Protein AF-A0A2V7YJU6-F1 (afdb_monomer)

Foldseek 3Di:
DDDDDDDDDDDDDDDDDDDPDPDPPPPCPPDVVVVVVVLVVVLVVVLVVLLVVLLCCLQPDPVQDLVNNLLSLLVSLVVNCVSPVVCVVVCVVPVVVVSVVSSCVVDPPDDRDDSVVNVPPD

Sequence (122 aa):
MVIGNTLDGMRPPAPAFPRVIDMPKSVTQANPEVRSGFFERRRLRRIRMIVELTHKLISSDMTVSHREAQCLVQCARKAILDLHPEFAERYERVIRPHFERVLAQRWPGAEPLDPGDCELIN

Structure (mmCIF, N/CA/C/O backbone):
data_AF-A0A2V7YJU6-F1
#
_entry.id   AF-A0A2V7YJU6-F1
#
loop_
_atom_site.group_PDB
_atom_site.id
_atom_site.type_symbol
_atom_site.label_atom_id
_atom_site.label_alt_id
_atom_site.label_comp_id
_atom_site.label_asym_id
_atom_site.label_entity_id
_atom_site.label_seq_id
_atom_site.pdbx_PDB_ins_code
_atom_site.Cartn_x
_atom_site.Cartn_y
_atom_site.Cartn_z
_atom_site.occupancy
_atom_site.B_iso_or_equiv
_atom_site.auth_seq_id
_atom_site.auth_comp_id
_atom_site.auth_asym_id
_atom_site.auth_atom_id
_atom_site.pdbx_PDB_model_num
ATOM 1 N N . MET A 1 1 ? 13.005 -37.929 101.900 1.00 37.34 1 MET A N 1
ATOM 2 C CA . MET A 1 1 ? 14.273 -37.800 101.144 1.00 37.34 1 MET A CA 1
ATOM 3 C C . MET A 1 1 ? 14.158 -38.722 99.940 1.00 37.34 1 MET A C 1
ATOM 5 O O . MET A 1 1 ? 13.862 -39.875 100.181 1.00 37.34 1 MET A O 1
ATOM 9 N N . VAL A 1 2 ? 14.283 -38.372 98.662 1.00 42.81 2 VAL A N 1
ATOM 10 C CA . VAL A 1 2 ? 14.703 -37.196 97.882 1.00 42.81 2 VAL A CA 1
ATOM 11 C C . VAL A 1 2 ? 14.253 -37.531 96.433 1.00 42.81 2 VAL A C 1
ATOM 13 O O . VAL A 1 2 ? 14.449 -38.670 96.033 1.00 42.81 2 VAL A O 1
ATOM 16 N N . ILE A 1 3 ? 13.596 -36.586 95.734 1.00 43.56 3 ILE A N 1
ATOM 17 C CA . ILE A 1 3 ? 13.816 -36.118 94.331 1.00 43.56 3 ILE A CA 1
ATOM 18 C C . ILE A 1 3 ? 14.117 -37.197 93.252 1.00 43.56 3 ILE A C 1
ATOM 20 O O . ILE A 1 3 ? 15.012 -38.002 93.431 1.00 43.56 3 ILE A O 1
ATOM 24 N N . GLY A 1 4 ? 13.533 -37.253 92.052 1.00 42.25 4 GLY A N 1
ATOM 25 C CA . GLY A 1 4 ? 12.769 -36.308 91.243 1.00 42.25 4 GLY A CA 1
ATOM 26 C C . GLY A 1 4 ? 12.574 -36.863 89.813 1.00 42.25 4 GLY A C 1
ATOM 27 O O . GLY A 1 4 ? 12.976 -37.980 89.504 1.00 42.25 4 GLY A O 1
ATOM 28 N N . ASN A 1 5 ? 11.911 -36.050 88.991 1.00 48.19 5 ASN A N 1
ATOM 29 C CA . ASN A 1 5 ? 11.319 -36.287 87.664 1.00 48.19 5 ASN A CA 1
ATOM 30 C C . ASN A 1 5 ? 12.267 -36.740 86.533 1.00 48.19 5 ASN A C 1
ATOM 32 O O . ASN A 1 5 ? 13.469 -36.517 86.635 1.00 48.19 5 ASN A O 1
ATOM 36 N N . THR A 1 6 ? 11.684 -37.233 85.418 1.00 54.41 6 THR A N 1
ATOM 37 C CA . THR A 1 6 ? 11.899 -36.845 83.982 1.00 54.41 6 THR A CA 1
ATOM 38 C C . THR A 1 6 ? 11.082 -37.823 83.097 1.00 54.41 6 THR A C 1
ATOM 40 O O . THR A 1 6 ? 11.391 -39.007 83.068 1.00 54.41 6 THR A O 1
ATOM 43 N N . LEU A 1 7 ? 9.852 -37.508 82.656 1.00 53.28 7 LEU A N 1
ATOM 44 C CA . LEU A 1 7 ? 9.464 -36.862 81.379 1.00 53.28 7 LEU A CA 1
ATOM 45 C C . LEU A 1 7 ? 10.219 -37.379 80.140 1.00 53.28 7 LEU A C 1
ATOM 47 O O . LEU A 1 7 ? 11.385 -37.054 80.006 1.00 53.28 7 LEU A O 1
ATOM 51 N N . ASP A 1 8 ? 9.557 -38.099 79.226 1.00 43.34 8 ASP A N 1
ATOM 52 C CA . ASP A 1 8 ? 9.408 -37.694 77.811 1.0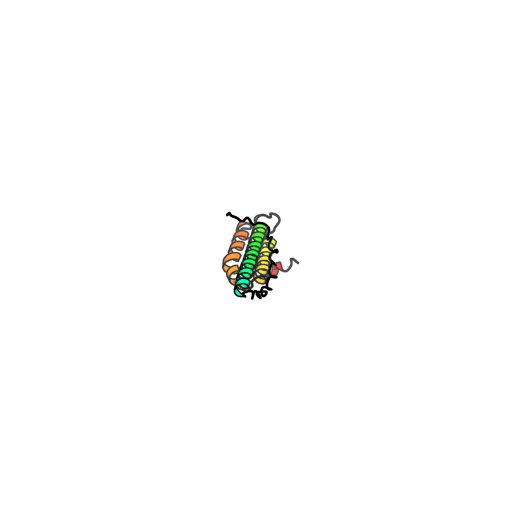0 43.34 8 ASP A CA 1
ATOM 53 C C . ASP A 1 8 ? 8.599 -38.742 77.019 1.00 43.34 8 ASP A C 1
ATOM 55 O O . ASP A 1 8 ? 8.707 -39.938 77.283 1.00 43.34 8 ASP A O 1
ATOM 59 N N . GLY A 1 9 ? 7.793 -38.310 76.042 1.00 46.78 9 GLY A N 1
ATOM 60 C CA . GLY A 1 9 ? 7.143 -39.232 75.101 1.00 46.78 9 GLY A CA 1
ATOM 61 C C . GLY A 1 9 ? 5.655 -39.025 74.799 1.00 46.78 9 GLY A C 1
ATOM 62 O O . GLY A 1 9 ? 5.025 -39.942 74.276 1.00 46.78 9 GLY A O 1
ATOM 63 N N . MET A 1 10 ? 5.061 -37.858 75.072 1.00 53.00 10 MET A N 1
ATOM 64 C CA . MET A 1 10 ? 3.794 -37.484 74.421 1.00 53.00 10 MET A CA 1
ATOM 65 C C . MET A 1 10 ? 4.087 -36.998 72.999 1.00 53.00 10 MET A C 1
ATOM 67 O O . MET A 1 10 ? 4.522 -35.868 72.794 1.00 53.00 10 MET A O 1
ATOM 71 N N . ARG A 1 11 ? 3.835 -37.851 72.004 1.00 57.66 11 ARG A N 1
ATOM 72 C CA . ARG A 1 11 ? 3.834 -37.465 70.588 1.00 57.66 11 ARG A CA 1
ATOM 73 C C . ARG A 1 11 ? 2.444 -36.908 70.233 1.00 57.66 11 ARG A C 1
ATOM 75 O O . ARG A 1 11 ? 1.476 -37.663 70.329 1.00 57.66 11 ARG A O 1
ATOM 82 N N . PRO A 1 12 ? 2.299 -35.628 69.846 1.00 63.81 12 PRO A N 1
ATOM 83 C CA . PRO A 1 12 ? 1.006 -35.079 69.451 1.00 63.81 12 PRO A CA 1
ATOM 84 C C . PRO A 1 12 ? 0.585 -35.560 68.046 1.00 63.81 12 PRO A C 1
ATOM 86 O O . PRO A 1 12 ? 1.447 -35.837 67.205 1.00 63.81 12 PRO A O 1
ATOM 89 N N . PRO A 1 13 ? -0.731 -35.663 67.772 1.00 62.12 13 PRO A N 1
ATOM 90 C CA . PRO A 1 13 ? -1.255 -36.037 66.462 1.00 62.12 13 PRO A CA 1
ATOM 91 C C . PRO A 1 13 ? -1.017 -34.937 65.415 1.00 62.12 13 PRO A C 1
ATOM 93 O O . PRO A 1 13 ? -1.016 -33.746 65.722 1.00 62.12 13 PRO A O 1
ATOM 96 N N . ALA A 1 14 ? -0.815 -35.363 64.166 1.00 59.47 14 ALA A N 1
ATOM 97 C CA . ALA A 1 14 ? -0.563 -34.495 63.019 1.00 59.47 14 ALA A CA 1
ATOM 98 C C . ALA A 1 14 ? -1.699 -33.472 62.789 1.00 59.47 14 ALA A C 1
ATOM 100 O O . ALA A 1 14 ? -2.870 -33.807 62.991 1.00 59.47 14 ALA A O 1
ATOM 101 N N . PRO A 1 15 ? -1.392 -32.247 62.320 1.00 53.59 15 PRO A N 1
ATOM 102 C CA . PRO A 1 15 ? -2.416 -31.258 62.017 1.00 53.59 15 PRO A CA 1
ATOM 103 C C . PRO A 1 15 ? -3.216 -31.665 60.773 1.00 53.59 15 PRO A C 1
ATOM 105 O O . PRO A 1 15 ? -2.667 -31.869 59.689 1.00 53.59 15 PRO A O 1
ATOM 108 N N . ALA A 1 16 ? -4.537 -31.747 60.930 1.00 57.78 16 ALA A N 1
ATOM 109 C CA . ALA A 1 16 ? -5.478 -31.805 59.822 1.00 57.78 16 ALA A CA 1
ATOM 110 C C . ALA A 1 16 ? -5.443 -30.461 59.079 1.00 57.78 16 ALA A C 1
ATOM 112 O O . ALA A 1 16 ? -5.875 -29.437 59.608 1.00 57.78 16 ALA A O 1
ATOM 113 N N . PHE A 1 17 ? -4.903 -30.452 57.861 1.00 51.47 17 PHE A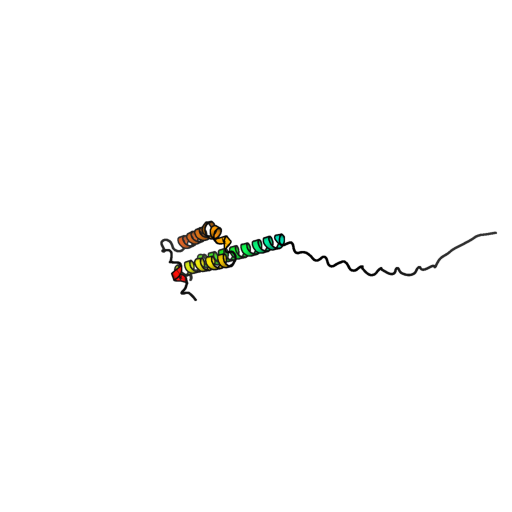 N 1
ATOM 114 C CA . PHE A 1 17 ? -4.947 -29.268 57.009 1.00 51.47 17 PHE A CA 1
ATOM 115 C C . PHE A 1 17 ? -6.404 -28.963 56.626 1.00 51.47 17 PHE A C 1
ATOM 117 O O . PHE A 1 17 ? -7.096 -29.852 56.116 1.00 51.47 17 PHE A O 1
ATOM 124 N N . PRO A 1 18 ? -6.897 -27.731 56.846 1.00 51.94 18 PRO A N 1
ATOM 125 C CA . PRO A 1 18 ? -8.225 -27.348 56.402 1.00 51.94 18 PRO A CA 1
ATOM 126 C C . PRO A 1 18 ? -8.284 -27.368 54.871 1.00 51.94 18 PRO A C 1
ATOM 128 O O . PRO A 1 18 ? -7.431 -26.799 54.187 1.00 51.94 18 PRO A O 1
ATOM 131 N N . ARG A 1 19 ? -9.311 -28.050 54.344 1.00 55.41 19 ARG A N 1
ATOM 132 C CA . ARG A 1 19 ? -9.706 -28.026 52.931 1.00 55.41 19 ARG A CA 1
ATOM 133 C C . ARG A 1 19 ? -9.747 -26.578 52.451 1.00 55.41 19 ARG A C 1
ATOM 135 O O . ARG A 1 19 ? -10.450 -25.755 53.031 1.00 55.41 19 ARG A O 1
ATOM 142 N N . VAL A 1 20 ? -8.985 -26.308 51.396 1.00 58.41 20 VAL A N 1
ATOM 143 C CA . VAL A 1 20 ? -8.969 -25.038 50.672 1.00 58.41 20 VAL A CA 1
ATOM 144 C C . VAL A 1 20 ? -10.412 -24.630 50.384 1.00 58.41 20 VAL A C 1
ATOM 146 O O . VAL A 1 20 ? -11.148 -25.348 49.710 1.00 58.41 20 VAL A O 1
ATOM 149 N N . ILE A 1 21 ? -10.809 -23.503 50.969 1.00 57.34 21 ILE A N 1
ATOM 150 C CA . ILE A 1 21 ? -12.073 -22.821 50.716 1.00 57.34 21 ILE A CA 1
ATOM 151 C C . ILE A 1 21 ? -12.130 -22.519 49.217 1.00 57.34 21 ILE A C 1
ATOM 153 O O . ILE A 1 21 ? -11.183 -21.954 48.668 1.00 57.34 21 ILE A O 1
ATOM 157 N N . ASP A 1 22 ? -13.225 -22.921 48.570 1.00 52.25 22 ASP A N 1
ATOM 158 C CA . ASP A 1 22 ? -13.562 -22.552 47.196 1.00 52.25 22 ASP A CA 1
ATOM 159 C C . ASP A 1 22 ? -13.440 -21.030 47.045 1.00 52.25 22 ASP A C 1
ATOM 161 O O . ASP A 1 22 ? -14.259 -20.255 47.543 1.00 52.25 22 ASP A O 1
ATOM 165 N N . MET A 1 23 ? -12.368 -20.599 46.383 1.00 52.72 23 MET A N 1
ATOM 166 C CA . MET A 1 23 ? -12.191 -19.214 45.981 1.00 52.72 23 MET A CA 1
ATOM 167 C C . MET A 1 23 ? -13.297 -18.914 44.961 1.00 52.72 23 MET A C 1
ATOM 169 O O . MET A 1 23 ? -13.376 -19.618 43.946 1.00 52.72 23 MET A O 1
ATOM 173 N N . PRO A 1 24 ? -14.157 -17.902 45.172 1.00 50.09 24 PRO A N 1
ATOM 174 C CA . PRO A 1 24 ? -15.149 -17.551 44.173 1.00 50.09 24 PRO A CA 1
ATOM 175 C C . PRO A 1 24 ? -14.403 -17.201 42.889 1.00 50.09 24 PRO A C 1
ATOM 177 O O . PRO A 1 24 ? -13.551 -16.310 42.885 1.00 50.09 24 PRO A O 1
ATOM 180 N N . LYS A 1 25 ? -14.698 -17.940 41.810 1.00 50.31 25 LYS A N 1
ATOM 181 C CA . LYS A 1 25 ? -14.251 -17.629 40.451 1.00 50.31 25 LYS A CA 1
ATOM 182 C C . LYS A 1 25 ? -14.632 -16.180 40.199 1.00 50.31 25 LYS A C 1
ATOM 184 O O . LYS A 1 25 ? -15.798 -15.886 39.941 1.00 50.31 25 LYS A O 1
ATOM 189 N N . SER A 1 26 ? -13.665 -15.277 40.328 1.00 50.8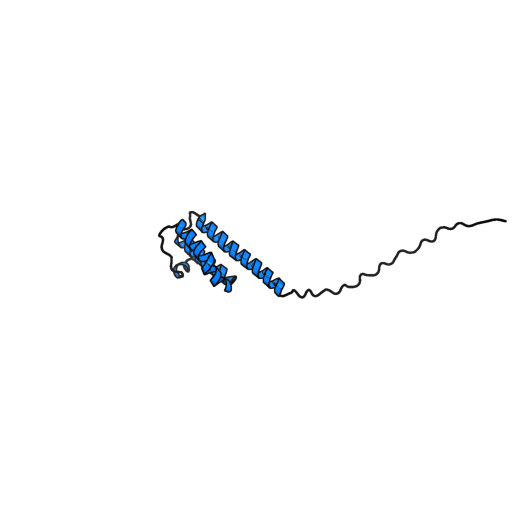1 26 SER A N 1
ATOM 190 C CA . SER A 1 26 ? -13.840 -13.895 39.941 1.00 50.81 26 SER A CA 1
ATOM 191 C C . SER A 1 26 ? -14.182 -13.940 38.463 1.00 50.81 26 SER A C 1
ATOM 193 O O . SER A 1 26 ? -13.358 -14.266 37.605 1.00 50.81 26 SER A O 1
ATOM 195 N N . VAL A 1 27 ? -15.460 -13.698 38.176 1.00 47.09 27 VAL A N 1
ATOM 196 C CA . VAL A 1 27 ? -15.927 -13.342 36.850 1.00 47.09 27 VAL A CA 1
ATOM 197 C C . VAL A 1 27 ? -15.094 -12.126 36.495 1.00 47.09 27 VAL A C 1
ATOM 199 O O . VAL A 1 27 ? -15.356 -11.017 36.951 1.00 47.09 27 VAL A O 1
ATOM 202 N N . THR A 1 28 ? -14.013 -12.368 35.758 1.00 54.41 28 THR A N 1
ATOM 203 C CA . THR A 1 28 ? -13.234 -11.323 35.123 1.00 54.41 28 THR A CA 1
ATOM 204 C C . THR A 1 28 ? -14.202 -10.703 34.133 1.00 54.41 28 THR A C 1
ATOM 206 O O . THR A 1 28 ? -14.334 -11.169 33.001 1.00 54.41 28 THR A O 1
ATOM 209 N N . GLN A 1 29 ? -14.958 -9.702 34.587 1.00 43.69 29 GLN A N 1
ATOM 210 C CA . GLN A 1 29 ? -15.595 -8.747 33.705 1.00 43.69 29 GLN A CA 1
ATOM 211 C C . GLN A 1 29 ? -14.446 -8.136 32.913 1.00 43.69 29 GLN A C 1
ATOM 213 O O . GLN A 1 29 ? -13.705 -7.282 33.393 1.00 43.69 29 GLN A O 1
ATOM 218 N N . ALA A 1 30 ? -14.214 -8.693 31.727 1.00 46.00 30 ALA A N 1
ATOM 219 C CA . ALA A 1 30 ? -13.224 -8.201 30.802 1.00 46.00 30 ALA A CA 1
ATOM 220 C C . ALA A 1 30 ? -13.634 -6.772 30.447 1.00 46.00 30 ALA A C 1
ATOM 222 O O . ALA A 1 30 ? -14.579 -6.575 29.685 1.00 46.00 30 ALA A O 1
ATOM 223 N N . ASN A 1 31 ? -12.943 -5.805 31.049 1.00 48.56 31 ASN A N 1
ATOM 224 C CA . ASN A 1 31 ? -13.140 -4.387 30.808 1.00 48.56 31 ASN A CA 1
ATOM 225 C C . ASN A 1 31 ? -13.150 -4.133 29.278 1.00 48.56 31 ASN A C 1
ATOM 227 O O . ASN A 1 31 ? -12.151 -4.441 28.608 1.00 48.56 31 ASN A O 1
ATOM 231 N N . PRO A 1 32 ? -14.261 -3.636 28.696 1.00 53.62 32 PRO A N 1
ATOM 232 C CA . PRO A 1 32 ? -14.381 -3.420 27.254 1.00 53.62 32 PRO A CA 1
ATOM 233 C C . PRO A 1 32 ? -13.344 -2.420 26.717 1.00 53.62 32 PRO A C 1
ATOM 235 O O . PRO A 1 32 ? -12.894 -2.566 25.579 1.00 53.62 32 PRO A O 1
ATOM 238 N N . GLU A 1 33 ? -12.872 -1.483 27.544 1.00 52.16 33 GLU A N 1
ATOM 239 C CA . GLU A 1 33 ? -11.837 -0.509 27.173 1.00 52.16 33 GLU A CA 1
ATOM 240 C C . GLU A 1 33 ? -10.482 -1.179 26.929 1.00 52.16 33 GLU A C 1
ATOM 242 O O . GLU A 1 33 ? -9.799 -0.885 25.946 1.00 52.16 33 GLU A O 1
ATOM 247 N N . VAL A 1 34 ? -10.114 -2.161 27.759 1.00 56.22 34 VAL A N 1
ATOM 248 C CA . VAL A 1 34 ? -8.857 -2.908 27.598 1.00 56.22 34 VAL A CA 1
ATOM 249 C C . VAL A 1 34 ? -8.899 -3.727 26.309 1.00 56.22 34 VAL A C 1
ATOM 251 O O . VAL A 1 34 ? -7.926 -3.743 25.555 1.00 56.22 34 VAL A O 1
ATOM 254 N N . ARG A 1 35 ? -10.042 -4.350 25.991 1.00 53.69 35 ARG A N 1
ATOM 255 C CA . ARG A 1 35 ? -10.226 -5.050 24.710 1.00 53.69 35 ARG A CA 1
ATOM 256 C C . ARG A 1 35 ? -10.040 -4.093 23.530 1.00 53.69 35 ARG A C 1
ATOM 258 O O . ARG A 1 35 ? -9.292 -4.440 22.616 1.00 53.69 35 ARG A O 1
ATOM 265 N N . SER A 1 36 ? -10.627 -2.894 23.578 1.00 60.94 36 SER A N 1
ATOM 266 C CA . SER A 1 36 ? -10.524 -1.899 22.497 1.00 60.94 36 SER A CA 1
ATOM 267 C C . SER A 1 36 ? -9.067 -1.546 22.158 1.00 60.94 36 SER A C 1
ATOM 269 O O . SER A 1 36 ? -8.645 -1.753 21.021 1.00 60.94 36 SER A O 1
ATOM 271 N N . GLY A 1 37 ? -8.239 -1.200 23.152 1.00 64.62 37 GLY A N 1
ATOM 272 C CA . GLY A 1 37 ? -6.840 -0.822 22.925 1.00 64.62 37 GLY A CA 1
ATOM 273 C C . GLY A 1 37 ? -5.953 -1.978 22.442 1.00 64.62 37 GLY A C 1
ATOM 274 O O . GLY A 1 37 ? -4.989 -1.778 21.699 1.00 64.62 37 GLY A O 1
ATOM 275 N N . PHE A 1 38 ? -6.258 -3.226 22.816 1.00 64.88 38 PHE A N 1
ATOM 276 C CA . PHE A 1 38 ? -5.576 -4.398 22.252 1.00 64.88 38 PHE A CA 1
ATOM 277 C C . PHE A 1 38 ? -5.969 -4.655 20.792 1.00 64.88 38 PHE A C 1
ATOM 279 O O . PHE A 1 38 ? -5.089 -4.941 19.971 1.00 64.88 38 PHE A O 1
ATOM 286 N N . PHE A 1 39 ? -7.254 -4.530 20.449 1.00 72.00 39 PHE A N 1
ATOM 287 C CA . PHE A 1 39 ? -7.720 -4.665 19.069 1.00 72.00 39 PHE A CA 1
ATOM 288 C C . PHE A 1 39 ? -7.172 -3.549 18.175 1.00 72.00 39 PHE A C 1
ATOM 290 O O . PHE A 1 39 ? -6.716 -3.845 17.072 1.00 72.00 39 PHE A O 1
ATOM 297 N N . GLU A 1 40 ? -7.121 -2.308 18.655 1.00 77.06 40 GLU A N 1
ATOM 298 C CA . GLU A 1 40 ? -6.502 -1.180 17.949 1.00 77.06 40 GLU A CA 1
ATOM 299 C C . GLU A 1 40 ? -5.015 -1.418 17.688 1.00 77.06 40 GLU A C 1
ATOM 301 O O . GLU A 1 40 ? -4.564 -1.355 16.543 1.00 77.06 40 GLU A O 1
ATOM 306 N N . ARG A 1 41 ? -4.247 -1.805 18.717 1.00 83.94 41 ARG A N 1
ATOM 307 C CA . ARG A 1 41 ? -2.823 -2.144 18.554 1.00 83.94 41 ARG A CA 1
ATOM 308 C C . ARG A 1 41 ? -2.616 -3.276 17.550 1.00 83.94 41 ARG A C 1
ATOM 310 O O . ARG A 1 41 ? -1.680 -3.226 16.752 1.00 83.94 41 ARG A O 1
ATOM 317 N N . ARG A 1 42 ? -3.479 -4.297 17.559 1.00 86.94 42 ARG A N 1
ATOM 318 C CA . ARG A 1 42 ? -3.412 -5.411 16.601 1.00 86.94 42 ARG A CA 1
ATOM 319 C C . ARG A 1 42 ? -3.742 -4.961 15.176 1.00 86.94 42 ARG A C 1
ATOM 321 O O . ARG A 1 42 ? -3.050 -5.388 14.253 1.00 86.94 42 ARG A O 1
ATOM 328 N N . ARG A 1 43 ? -4.746 -4.096 14.987 1.00 88.62 43 ARG A N 1
ATOM 329 C CA . ARG A 1 43 ? -5.087 -3.514 13.676 1.00 88.62 43 ARG A CA 1
ATOM 330 C C . ARG A 1 43 ? -3.941 -2.670 13.136 1.00 88.62 43 ARG A C 1
ATOM 332 O O . ARG A 1 43 ? -3.503 -2.911 12.019 1.00 88.62 43 ARG A O 1
ATOM 339 N N . LEU A 1 44 ? -3.381 -1.773 13.946 1.00 89.88 44 LEU A N 1
ATOM 340 C CA . LEU A 1 44 ? -2.260 -0.924 13.534 1.00 89.88 44 LEU A CA 1
ATOM 341 C C . LEU A 1 44 ? -1.023 -1.739 13.142 1.00 89.88 44 LEU A C 1
ATOM 343 O O . LEU A 1 44 ? -0.370 -1.421 12.152 1.00 89.88 44 LEU A O 1
ATOM 347 N N . ARG A 1 45 ? -0.726 -2.829 13.864 1.00 92.81 45 ARG A N 1
ATOM 348 C CA . ARG A 1 45 ? 0.343 -3.766 13.476 1.00 92.81 45 ARG A CA 1
ATOM 349 C C . ARG A 1 45 ? 0.081 -4.408 12.113 1.00 92.81 45 ARG A C 1
ATOM 351 O O . ARG A 1 45 ? 1.005 -4.509 11.315 1.00 92.81 45 ARG A O 1
ATOM 358 N N . ARG A 1 46 ? -1.160 -4.818 11.832 1.00 94.06 46 ARG A N 1
ATOM 359 C CA . ARG A 1 46 ? -1.540 -5.380 10.524 1.00 94.06 46 ARG A CA 1
ATOM 360 C C . ARG A 1 46 ? -1.425 -4.351 9.406 1.00 94.06 46 ARG A C 1
ATOM 362 O O . ARG A 1 46 ? -0.850 -4.669 8.377 1.00 94.06 46 ARG A O 1
ATOM 369 N N . ILE A 1 47 ? -1.900 -3.127 9.631 1.00 93.50 47 ILE A N 1
ATOM 370 C CA . ILE A 1 47 ? -1.781 -2.029 8.663 1.00 93.50 47 ILE A CA 1
ATOM 371 C C . ILE A 1 47 ? -0.307 -1.763 8.353 1.00 93.50 47 ILE A C 1
ATOM 373 O O . ILE A 1 47 ? 0.075 -1.743 7.188 1.00 93.50 47 ILE A O 1
ATOM 377 N N . ARG A 1 48 ? 0.541 -1.641 9.383 1.00 94.31 48 ARG A N 1
ATOM 378 C CA . ARG A 1 48 ? 1.989 -1.471 9.202 1.00 94.31 48 ARG A CA 1
ATOM 379 C C . ARG A 1 48 ? 2.584 -2.600 8.361 1.00 94.31 48 ARG A C 1
ATOM 381 O O . ARG A 1 48 ? 3.304 -2.324 7.413 1.00 94.31 48 ARG A O 1
ATOM 388 N N . MET A 1 49 ? 2.242 -3.847 8.673 1.00 96.06 49 MET A N 1
ATOM 389 C CA . MET A 1 49 ? 2.722 -5.009 7.930 1.00 96.06 49 MET A CA 1
ATOM 390 C C . MET A 1 49 ? 2.278 -4.985 6.459 1.00 96.06 49 MET A C 1
ATOM 392 O O . MET A 1 49 ? 3.103 -5.235 5.589 1.00 96.06 49 MET A O 1
ATOM 396 N N . ILE A 1 50 ? 1.021 -4.634 6.162 1.00 95.38 50 ILE A N 1
ATOM 397 C CA . ILE A 1 50 ? 0.535 -4.490 4.776 1.00 95.38 50 ILE A CA 1
ATOM 398 C C . ILE A 1 50 ? 1.364 -3.442 4.029 1.00 95.38 50 ILE A C 1
ATOM 400 O O . ILE A 1 50 ? 1.848 -3.710 2.930 1.00 95.38 50 ILE A O 1
ATOM 404 N N . VAL A 1 51 ? 1.574 -2.271 4.636 1.00 95.25 51 VAL A N 1
ATOM 405 C CA . VAL A 1 51 ? 2.354 -1.185 4.025 1.00 95.25 51 VAL A CA 1
ATOM 406 C C . VAL A 1 51 ? 3.799 -1.610 3.776 1.00 95.25 51 VAL A C 1
ATOM 408 O O . VAL A 1 51 ? 4.324 -1.400 2.685 1.00 95.25 51 VAL A O 1
ATOM 411 N N . GLU A 1 52 ? 4.440 -2.230 4.766 1.00 95.75 52 GLU A N 1
ATOM 412 C CA . GLU A 1 52 ? 5.832 -2.675 4.675 1.00 95.75 52 GLU A CA 1
ATOM 413 C C . GLU A 1 52 ? 6.028 -3.754 3.608 1.00 95.75 52 GLU A C 1
ATOM 415 O O . GLU A 1 52 ? 6.986 -3.679 2.840 1.00 95.75 52 GLU A O 1
ATOM 420 N N . LEU A 1 53 ? 5.131 -4.742 3.536 1.00 95.06 53 LEU A N 1
ATOM 421 C CA . LEU A 1 53 ? 5.200 -5.803 2.531 1.00 95.06 53 LEU A CA 1
ATOM 422 C C . LEU A 1 53 ? 4.979 -5.248 1.125 1.00 95.06 53 LEU A C 1
ATOM 424 O O . LEU A 1 53 ? 5.755 -5.558 0.227 1.00 95.06 53 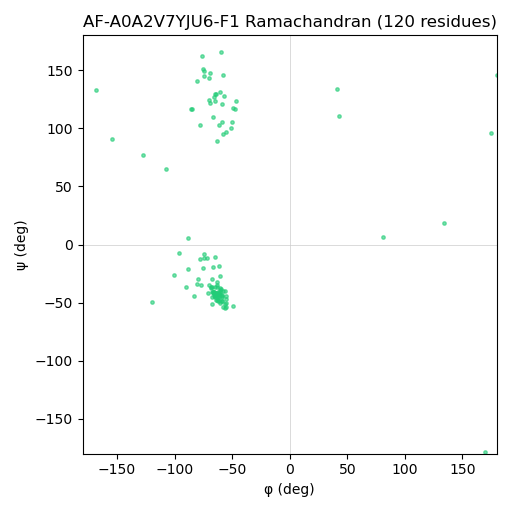LEU A O 1
ATOM 428 N N . THR A 1 54 ? 3.981 -4.379 0.958 1.00 95.19 54 THR A N 1
ATOM 429 C CA . THR A 1 54 ? 3.692 -3.737 -0.332 1.00 95.19 54 THR A CA 1
ATOM 430 C C . THR A 1 54 ? 4.882 -2.900 -0.794 1.00 95.19 54 THR A C 1
ATOM 432 O O . THR A 1 54 ? 5.320 -3.017 -1.933 1.00 95.19 54 THR A O 1
ATOM 435 N N . HIS A 1 55 ? 5.474 -2.109 0.107 1.00 94.81 55 HIS A N 1
ATO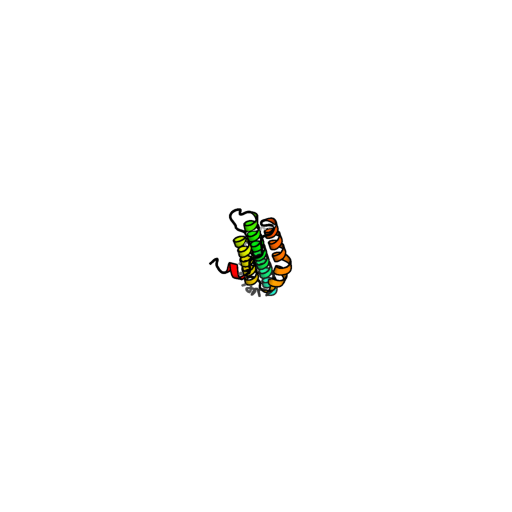M 436 C CA . HIS A 1 55 ? 6.668 -1.327 -0.201 1.00 94.81 55 HIS A CA 1
ATOM 437 C C . HIS A 1 55 ? 7.845 -2.226 -0.604 1.00 94.81 55 HIS A C 1
ATOM 439 O O . HIS A 1 55 ? 8.465 -1.984 -1.634 1.00 94.81 55 HIS A O 1
ATOM 445 N N . LYS A 1 56 ? 8.145 -3.281 0.164 1.00 94.12 56 LYS A N 1
ATOM 446 C CA . LYS A 1 56 ? 9.231 -4.211 -0.182 1.00 94.12 56 LYS A CA 1
ATOM 447 C C . LYS A 1 56 ? 9.016 -4.855 -1.546 1.00 94.12 56 LYS A C 1
ATOM 449 O O . LYS A 1 56 ? 9.960 -4.940 -2.318 1.00 94.12 56 LYS A O 1
ATOM 454 N N . LEU A 1 57 ? 7.791 -5.276 -1.841 1.00 92.75 57 LEU A N 1
ATOM 455 C CA . LEU A 1 57 ? 7.473 -5.938 -3.098 1.00 92.75 57 LEU A CA 1
ATOM 456 C C . LEU A 1 57 ? 7.670 -4.986 -4.286 1.00 92.75 57 LEU A C 1
ATOM 458 O O . LEU A 1 57 ? 8.357 -5.337 -5.234 1.00 92.75 57 LEU A O 1
ATOM 462 N N . ILE A 1 58 ? 7.190 -3.744 -4.185 1.00 93.44 58 ILE A N 1
ATOM 463 C CA . ILE A 1 58 ? 7.379 -2.731 -5.236 1.00 93.44 58 ILE A CA 1
ATOM 464 C C . ILE A 1 58 ? 8.857 -2.342 -5.398 1.00 93.44 58 ILE A C 1
ATOM 466 O O . ILE A 1 58 ? 9.336 -2.184 -6.519 1.00 93.44 58 ILE A O 1
ATOM 470 N N . SER A 1 59 ? 9.588 -2.166 -4.295 1.00 90.00 59 SER A N 1
ATOM 471 C CA . SER A 1 59 ? 10.963 -1.653 -4.333 1.00 90.00 59 SER A CA 1
ATOM 472 C C . SER A 1 59 ? 12.008 -2.714 -4.679 1.00 90.00 59 SER A C 1
ATOM 474 O O . SER A 1 59 ? 13.023 -2.382 -5.288 1.00 90.00 59 SER A O 1
ATOM 476 N N . SER A 1 60 ? 11.813 -3.965 -4.254 1.00 88.62 60 SER A N 1
ATOM 477 C CA . SER A 1 60 ? 12.822 -5.027 -4.371 1.00 88.62 60 SER A CA 1
ATOM 478 C C . SER A 1 60 ? 12.587 -5.976 -5.541 1.00 88.62 60 SER A C 1
ATOM 480 O O . SER A 1 60 ? 13.552 -6.559 -6.030 1.00 88.62 60 SER A O 1
ATOM 482 N N . ASP A 1 61 ? 11.345 -6.146 -5.996 1.00 88.38 61 ASP A N 1
ATOM 483 C CA . ASP A 1 61 ? 11.045 -7.075 -7.079 1.00 88.38 61 ASP A CA 1
ATOM 484 C C . ASP A 1 61 ? 11.236 -6.411 -8.453 1.00 88.38 61 ASP A C 1
ATOM 486 O O . ASP A 1 61 ? 10.568 -5.439 -8.813 1.00 88.38 61 ASP A O 1
ATOM 490 N N . MET A 1 62 ? 12.183 -6.939 -9.233 1.00 82.12 62 MET A N 1
ATOM 491 C CA . MET A 1 62 ? 12.486 -6.472 -10.592 1.00 82.12 62 MET A CA 1
ATOM 492 C C . MET A 1 62 ? 11.496 -6.965 -11.647 1.00 82.12 62 MET A C 1
ATOM 494 O O . MET A 1 62 ? 11.516 -6.450 -12.761 1.00 82.12 62 MET A O 1
ATOM 498 N N . THR A 1 63 ? 10.640 -7.929 -11.309 1.00 88.75 63 THR A N 1
ATOM 499 C CA . THR A 1 63 ? 9.657 -8.508 -12.233 1.00 88.75 63 THR A CA 1
ATOM 500 C C . THR A 1 63 ? 8.334 -7.751 -12.249 1.00 88.75 63 THR A C 1
ATOM 502 O O . THR A 1 63 ? 7.605 -7.824 -13.233 1.00 88.75 63 THR A O 1
ATOM 505 N N . VAL A 1 64 ? 8.053 -6.982 -11.196 1.00 88.50 64 VAL A N 1
ATOM 506 C CA . VAL A 1 64 ? 6.820 -6.203 -11.062 1.00 88.50 64 VAL A CA 1
ATOM 507 C C . VAL A 1 64 ? 6.826 -5.055 -12.064 1.00 88.50 64 VAL A C 1
ATOM 509 O O . VAL A 1 64 ? 7.713 -4.203 -12.041 1.00 88.50 64 VAL A O 1
ATOM 512 N N . SER A 1 65 ? 5.818 -5.009 -12.929 1.00 90.50 65 SER A N 1
ATOM 513 C CA . SER A 1 65 ? 5.568 -3.892 -13.838 1.00 90.50 65 SER A CA 1
ATOM 514 C C . SER A 1 65 ? 4.950 -2.694 -13.110 1.00 90.50 65 SER A C 1
ATOM 516 O O . SER A 1 65 ? 4.371 -2.818 -12.030 1.00 90.50 65 SER A O 1
ATOM 518 N N . HIS A 1 66 ? 5.005 -1.513 -13.731 1.00 90.12 66 HIS A N 1
ATOM 519 C CA . HIS A 1 66 ? 4.378 -0.311 -13.174 1.00 90.12 66 HIS A CA 1
ATOM 520 C C . HIS A 1 66 ? 2.873 -0.498 -12.910 1.00 90.12 66 HIS A C 1
ATOM 522 O O . HIS A 1 66 ? 2.369 -0.083 -11.867 1.00 90.12 66 HIS A O 1
ATOM 528 N N . ARG A 1 67 ? 2.166 -1.183 -13.822 1.00 89.50 67 ARG A N 1
ATOM 529 C CA . ARG A 1 67 ? 0.735 -1.480 -13.681 1.00 89.50 67 ARG A CA 1
ATOM 530 C C . ARG A 1 67 ? 0.454 -2.368 -12.476 1.00 89.50 67 ARG A C 1
ATOM 532 O O . ARG A 1 67 ? -0.417 -2.054 -11.671 1.00 89.50 67 ARG A O 1
ATOM 539 N N . GLU A 1 68 ? 1.215 -3.445 -12.319 1.00 90.31 68 GLU A N 1
ATOM 540 C CA . GLU A 1 68 ? 1.079 -4.341 -11.169 1.00 90.31 68 GLU A CA 1
ATOM 541 C C . GLU A 1 68 ? 1.402 -3.619 -9.861 1.00 90.31 68 GLU A C 1
ATOM 543 O O . GLU A 1 68 ? 0.663 -3.765 -8.892 1.00 90.31 68 GLU A O 1
ATOM 548 N N . ALA A 1 69 ? 2.445 -2.782 -9.837 1.00 92.44 69 ALA A N 1
ATOM 549 C CA . ALA A 1 69 ? 2.802 -1.984 -8.666 1.00 92.44 69 ALA A CA 1
ATOM 550 C C . ALA A 1 69 ? 1.661 -1.058 -8.226 1.00 92.44 69 ALA A C 1
ATOM 552 O O . ALA A 1 69 ? 1.343 -0.984 -7.038 1.00 92.44 69 ALA A O 1
ATOM 553 N N . GLN A 1 70 ? 1.007 -0.382 -9.168 1.00 91.44 70 GLN A N 1
ATOM 554 C CA . GLN A 1 70 ? -0.148 0.454 -8.854 1.00 91.44 70 GLN A CA 1
ATOM 555 C C . GLN A 1 70 ? -1.344 -0.372 -8.372 1.00 91.44 70 GLN A C 1
ATOM 557 O O . GLN A 1 70 ? -1.977 -0.003 -7.379 1.00 91.44 70 GLN A O 1
ATOM 562 N N . CYS A 1 71 ? -1.610 -1.527 -8.985 1.00 91.38 71 CYS A N 1
ATOM 563 C CA . CYS A 1 71 ? -2.670 -2.414 -8.513 1.00 91.38 71 CYS A CA 1
ATOM 564 C C . CYS A 1 71 ? -2.391 -2.976 -7.117 1.00 91.38 71 CYS A C 1
ATOM 566 O O . CYS A 1 71 ? -3.298 -3.022 -6.293 1.00 91.38 71 CYS A O 1
ATOM 568 N N . LEU A 1 72 ? -1.138 -3.284 -6.782 1.00 92.69 72 LEU A N 1
ATOM 569 C CA . LEU A 1 72 ? -0.740 -3.675 -5.430 1.00 92.69 72 LEU A CA 1
ATOM 570 C C . LEU A 1 72 ? -1.023 -2.571 -4.406 1.00 92.69 72 LEU A C 1
ATOM 572 O O . LEU A 1 72 ? -1.513 -2.863 -3.315 1.00 92.69 72 LEU A O 1
ATOM 576 N N . VAL A 1 73 ? -0.774 -1.305 -4.754 1.00 93.44 73 VAL A N 1
ATOM 577 C CA . VAL A 1 73 ? -1.124 -0.160 -3.895 1.00 93.44 73 VAL A CA 1
ATOM 578 C C . VAL A 1 73 ? -2.641 -0.054 -3.710 1.00 93.44 73 VAL A C 1
ATOM 580 O O . VAL A 1 73 ? -3.100 0.155 -2.585 1.00 93.44 73 VAL A O 1
ATOM 583 N N . GLN A 1 74 ? -3.437 -0.257 -4.765 1.00 92.56 74 GLN A N 1
ATOM 584 C CA . GLN A 1 74 ? -4.902 -0.257 -4.658 1.00 92.56 74 GLN A CA 1
ATOM 585 C C . GLN A 1 74 ? -5.425 -1.431 -3.815 1.00 92.56 74 GLN A C 1
ATOM 587 O O . GLN A 1 74 ? -6.282 -1.243 -2.947 1.00 92.56 74 GLN A O 1
ATOM 592 N N . CYS A 1 75 ? -4.864 -2.629 -3.986 1.00 92.50 75 CYS A N 1
ATOM 593 C CA . CYS A 1 75 ? -5.171 -3.790 -3.154 1.00 92.50 75 CYS A CA 1
ATOM 594 C C . CYS A 1 75 ? -4.803 -3.542 -1.685 1.00 92.50 75 CYS A C 1
ATOM 596 O O . CYS A 1 75 ? -5.591 -3.856 -0.792 1.00 92.50 75 CYS A O 1
ATOM 598 N N . ALA A 1 76 ? -3.645 -2.930 -1.421 1.00 93.75 76 ALA A N 1
ATOM 599 C CA . ALA A 1 76 ? -3.224 -2.561 -0.074 1.00 93.75 76 ALA A CA 1
ATOM 600 C C . ALA A 1 76 ? -4.182 -1.541 0.556 1.00 93.75 76 ALA A C 1
ATOM 602 O O . ALA A 1 76 ? -4.564 -1.703 1.716 1.00 93.75 76 ALA A O 1
ATOM 603 N N . ARG A 1 77 ? -4.626 -0.531 -0.208 1.00 94.06 77 ARG A N 1
ATOM 604 C CA . ARG A 1 77 ? -5.654 0.426 0.225 1.00 94.06 77 ARG A CA 1
ATOM 605 C C . ARG A 1 77 ? -6.927 -0.298 0.638 1.00 94.06 77 ARG A C 1
ATOM 607 O O . ARG A 1 77 ? -7.371 -0.131 1.771 1.00 94.06 77 ARG A O 1
ATOM 614 N N . LYS A 1 78 ? -7.479 -1.131 -0.249 1.00 93.25 78 LYS A N 1
ATOM 615 C CA . LYS A 1 78 ? -8.701 -1.902 0.013 1.00 93.25 78 LYS A CA 1
ATOM 616 C C . LYS A 1 78 ? -8.558 -2.753 1.278 1.00 93.25 78 LYS A C 1
ATOM 618 O O . LYS A 1 78 ? -9.353 -2.607 2.198 1.00 93.25 78 LYS A O 1
ATOM 623 N N . ALA A 1 79 ? -7.476 -3.523 1.394 1.00 92.88 79 ALA A N 1
ATOM 624 C CA . ALA A 1 79 ? -7.214 -4.366 2.561 1.00 92.88 79 ALA A CA 1
ATOM 625 C C . ALA A 1 79 ? -7.088 -3.573 3.878 1.00 92.88 79 ALA A C 1
ATOM 627 O O . ALA A 1 79 ? -7.536 -4.033 4.929 1.00 92.88 79 ALA A O 1
ATOM 628 N N . ILE A 1 80 ? -6.481 -2.381 3.850 1.00 92.94 80 ILE A N 1
ATOM 629 C CA . ILE A 1 80 ? -6.369 -1.509 5.030 1.00 92.94 80 ILE A CA 1
ATOM 630 C C . ILE A 1 80 ? -7.745 -0.979 5.447 1.00 92.94 80 ILE A C 1
ATOM 632 O O . ILE A 1 80 ? -8.064 -1.009 6.638 1.00 92.94 80 ILE A O 1
ATOM 636 N N . LEU A 1 81 ? -8.554 -0.520 4.490 1.00 92.69 81 LEU A N 1
ATOM 637 C CA . LEU A 1 81 ? -9.883 0.029 4.764 1.00 92.69 81 LEU A CA 1
ATOM 638 C C . LEU A 1 81 ? -10.874 -1.052 5.207 1.00 92.69 81 LEU A C 1
ATOM 640 O O . LEU A 1 81 ? -11.649 -0.806 6.126 1.00 92.69 81 LEU A O 1
ATOM 644 N N . ASP A 1 82 ? -10.774 -2.268 4.670 1.00 91.50 82 ASP A N 1
ATOM 645 C CA . ASP A 1 82 ? -11.562 -3.418 5.129 1.00 91.50 82 ASP A CA 1
ATOM 646 C C . ASP A 1 82 ? -11.226 -3.791 6.589 1.00 91.50 82 ASP A C 1
ATOM 648 O O . ASP A 1 82 ? -12.094 -4.190 7.368 1.00 91.50 82 ASP A O 1
ATOM 652 N N . LEU A 1 83 ? -9.962 -3.629 7.008 1.00 89.56 83 LEU A N 1
ATOM 653 C CA . LEU A 1 83 ? -9.527 -3.873 8.391 1.00 89.56 83 LEU A CA 1
ATOM 654 C C . LEU A 1 83 ? -9.923 -2.747 9.363 1.00 89.56 83 LEU A C 1
ATOM 656 O O . LEU A 1 83 ? -10.163 -3.003 10.555 1.00 89.56 83 LEU A O 1
ATOM 660 N N . HIS A 1 84 ? -9.913 -1.502 8.889 1.00 90.25 84 HIS A N 1
ATOM 661 C CA . HIS A 1 84 ? -10.198 -0.310 9.682 1.00 90.25 84 HIS A CA 1
ATOM 662 C C . HIS A 1 84 ? -10.724 0.829 8.786 1.00 90.25 84 HIS A C 1
ATOM 664 O O . HIS A 1 84 ? -9.936 1.647 8.311 1.00 90.25 84 HIS A O 1
ATOM 670 N N . PRO A 1 85 ? -12.052 0.928 8.596 1.00 89.12 85 PRO A N 1
ATOM 671 C CA . PRO A 1 85 ? -12.654 1.901 7.678 1.00 89.12 85 PRO A CA 1
ATOM 672 C C . PRO A 1 85 ? -12.340 3.361 8.031 1.00 89.12 85 PRO A C 1
ATOM 674 O O . PRO A 1 85 ? -12.049 4.175 7.160 1.00 89.12 85 PRO A O 1
ATOM 677 N N . GLU A 1 86 ? -12.307 3.683 9.326 1.00 89.44 86 GLU A N 1
ATOM 678 C CA . GLU A 1 86 ? -11.967 5.020 9.841 1.00 89.44 86 GLU A CA 1
ATOM 679 C C . GLU A 1 86 ? -10.511 5.429 9.552 1.00 89.44 86 GLU A C 1
ATOM 681 O O . GLU A 1 86 ? -10.137 6.590 9.703 1.00 89.44 86 GLU A O 1
ATOM 686 N N . PHE A 1 87 ? -9.667 4.497 9.097 1.00 90.56 87 PHE A N 1
ATOM 687 C CA . PHE A 1 87 ? -8.289 4.791 8.722 1.00 90.56 87 PHE A CA 1
ATOM 688 C C . PHE A 1 87 ? -8.179 5.540 7.383 1.00 90.56 87 PHE A C 1
ATOM 690 O O . PHE A 1 87 ? -7.085 5.987 7.042 1.00 90.56 87 PHE A O 1
ATOM 697 N N . ALA A 1 88 ? -9.276 5.707 6.633 1.00 91.19 88 ALA A N 1
ATOM 698 C CA . ALA A 1 88 ? -9.289 6.342 5.313 1.00 91.19 88 ALA A CA 1
ATOM 699 C C . ALA A 1 88 ? -8.563 7.689 5.278 1.00 91.19 88 ALA A C 1
ATOM 701 O O . ALA A 1 88 ? -7.630 7.867 4.501 1.00 91.19 88 ALA A O 1
ATOM 702 N N . GLU A 1 89 ? -8.903 8.615 6.172 1.00 92.31 89 GLU A N 1
ATOM 703 C CA . GLU A 1 89 ? -8.276 9.938 6.175 1.00 92.31 89 GLU A CA 1
ATOM 704 C C . GLU A 1 89 ? -6.762 9.862 6.431 1.00 92.31 89 GLU A C 1
ATOM 706 O O . GLU A 1 89 ? -5.961 10.536 5.778 1.00 92.31 89 GLU A O 1
ATOM 711 N N . ARG A 1 90 ? -6.344 8.994 7.358 1.00 91.62 90 ARG A N 1
ATOM 712 C CA . ARG A 1 90 ? -4.925 8.783 7.660 1.00 91.62 90 ARG A CA 1
ATOM 713 C C . ARG A 1 90 ? -4.199 8.102 6.502 1.00 91.62 90 ARG A C 1
ATOM 715 O O . ARG A 1 90 ? -3.042 8.434 6.247 1.00 91.62 90 ARG A O 1
ATOM 722 N N . TYR A 1 91 ? -4.856 7.177 5.805 1.00 92.94 91 TYR A N 1
ATOM 723 C CA . TYR A 1 91 ? -4.321 6.561 4.597 1.00 92.94 91 TYR A CA 1
ATOM 724 C C . TYR A 1 91 ? -4.002 7.634 3.553 1.00 92.94 91 TYR A C 1
ATOM 726 O O . TYR A 1 91 ? -2.856 7.721 3.112 1.00 92.94 91 TYR A O 1
ATOM 734 N N . GLU A 1 92 ? -4.974 8.488 3.225 1.00 93.69 92 GLU A N 1
ATOM 735 C CA . GLU A 1 92 ? -4.826 9.522 2.194 1.00 93.69 9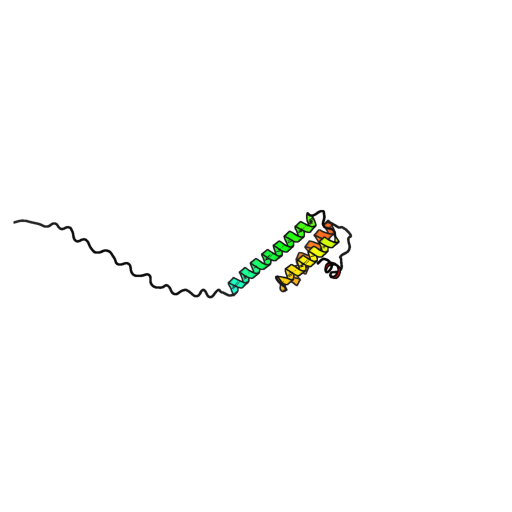2 GLU A CA 1
ATOM 736 C C . GLU A 1 92 ? -3.736 10.549 2.554 1.00 93.69 92 GLU A C 1
ATOM 738 O O . GLU A 1 92 ? -2.982 10.981 1.687 1.00 93.69 92 GLU A O 1
ATOM 743 N N . ARG A 1 93 ? -3.594 10.908 3.839 1.00 94.50 93 ARG A N 1
ATOM 744 C CA . ARG A 1 93 ? -2.595 11.897 4.292 1.00 94.50 93 ARG A CA 1
ATOM 745 C C . ARG A 1 93 ? -1.174 11.349 4.438 1.00 94.50 93 ARG A C 1
ATOM 747 O O . ARG A 1 93 ? -0.224 12.118 4.331 1.00 94.50 93 ARG A O 1
ATOM 754 N N . VAL A 1 94 ? -1.012 10.063 4.758 1.00 93.44 94 VAL A N 1
ATOM 755 C CA . VAL A 1 94 ? 0.294 9.500 5.161 1.00 93.44 94 VAL A CA 1
ATOM 756 C C . VAL A 1 94 ? 0.760 8.392 4.227 1.00 93.44 94 VAL A C 1
ATOM 758 O O . VAL A 1 94 ? 1.907 8.401 3.784 1.00 93.44 94 VAL A O 1
ATOM 761 N N . ILE A 1 95 ? -0.108 7.424 3.938 1.00 93.94 95 ILE A N 1
ATOM 762 C CA . ILE A 1 95 ? 0.269 6.210 3.206 1.00 93.94 95 ILE A CA 1
ATOM 763 C C . ILE A 1 95 ? 0.251 6.454 1.698 1.00 93.94 95 ILE A C 1
ATOM 765 O O . ILE A 1 95 ? 1.197 6.067 1.015 1.00 93.94 95 ILE A O 1
ATOM 769 N N . ARG A 1 96 ? -0.776 7.132 1.174 1.00 93.81 96 ARG A N 1
ATOM 770 C CA . ARG A 1 96 ? -0.855 7.460 -0.255 1.00 93.81 96 ARG A CA 1
ATOM 771 C C . ARG A 1 96 ? 0.380 8.229 -0.756 1.00 93.81 96 ARG A C 1
ATOM 773 O O . ARG A 1 96 ? 1.049 7.702 -1.644 1.00 93.81 96 ARG A O 1
ATOM 780 N N . PRO A 1 97 ? 0.790 9.366 -0.153 1.00 94.31 97 PRO A N 1
ATOM 781 C CA . PRO A 1 97 ? 1.982 10.089 -0.606 1.00 94.31 97 PRO A CA 1
ATOM 782 C C . PRO A 1 97 ? 3.290 9.317 -0.372 1.00 94.31 97 PRO A C 1
ATOM 784 O O . PRO A 1 97 ? 4.322 9.623 -0.969 1.00 94.31 97 PRO A O 1
ATOM 787 N N . HIS A 1 98 ? 3.303 8.317 0.516 1.00 94.00 98 HIS A N 1
ATOM 788 C CA . HIS A 1 98 ? 4.437 7.397 0.625 1.00 94.00 98 HIS A CA 1
ATOM 789 C C . HIS A 1 98 ? 4.551 6.516 -0.622 1.00 94.00 98 HIS A C 1
ATOM 791 O O . HIS A 1 98 ? 5.616 6.480 -1.233 1.00 94.00 98 HIS A O 1
ATOM 797 N N . PHE A 1 99 ? 3.464 5.865 -1.041 1.00 94.50 99 PHE A N 1
ATOM 798 C CA . PHE A 1 99 ? 3.482 5.018 -2.235 1.00 94.50 99 PHE A CA 1
ATOM 799 C C . PHE A 1 99 ? 3.658 5.803 -3.534 1.00 94.50 99 PHE A C 1
ATOM 801 O O . PHE A 1 99 ? 4.403 5.348 -4.394 1.00 94.50 99 PHE A O 1
ATOM 808 N N . GLU A 1 100 ? 3.067 6.994 -3.657 1.00 92.62 100 GLU A N 1
ATOM 809 C CA . GLU A 1 100 ? 3.291 7.883 -4.808 1.00 92.62 100 GLU A CA 1
ATOM 810 C C . GLU A 1 100 ? 4.789 8.173 -5.003 1.00 92.62 100 GLU A C 1
ATOM 812 O O . GLU A 1 100 ? 5.305 8.065 -6.113 1.00 92.62 100 GLU A O 1
ATOM 817 N N . ARG A 1 101 ? 5.521 8.455 -3.914 1.00 93.12 101 ARG A N 1
ATOM 818 C CA . ARG A 1 101 ? 6.975 8.677 -3.966 1.00 93.12 101 ARG A CA 1
ATOM 819 C C . ARG A 1 101 ? 7.748 7.426 -4.376 1.00 93.12 101 ARG A C 1
ATOM 821 O O . ARG A 1 101 ? 8.664 7.531 -5.184 1.00 93.12 101 ARG A O 1
ATOM 828 N N . VAL A 1 102 ? 7.389 6.261 -3.837 1.00 92.44 102 VAL A N 1
ATOM 829 C CA . VAL A 1 102 ? 8.036 4.982 -4.186 1.00 92.44 102 VAL A CA 1
ATOM 830 C C . VAL A 1 102 ? 7.832 4.656 -5.668 1.00 92.44 102 VAL A C 1
ATOM 832 O O . VAL A 1 102 ? 8.785 4.291 -6.355 1.00 92.44 102 VAL A O 1
ATOM 835 N N . LEU A 1 103 ? 6.610 4.831 -6.176 1.00 92.25 103 LEU A N 1
ATOM 836 C CA . LEU A 1 103 ? 6.285 4.605 -7.583 1.00 92.25 103 LEU A CA 1
ATOM 837 C C . LEU A 1 103 ? 7.034 5.586 -8.489 1.00 92.25 103 LEU A C 1
ATOM 839 O O . LEU A 1 103 ? 7.692 5.147 -9.427 1.00 92.25 103 LEU A O 1
ATOM 843 N N . ALA A 1 104 ? 7.020 6.883 -8.168 1.00 91.56 104 ALA A N 1
ATOM 844 C CA . ALA A 1 104 ? 7.730 7.904 -8.938 1.00 91.56 104 ALA A CA 1
ATOM 845 C C . ALA A 1 104 ? 9.255 7.702 -8.940 1.00 91.56 104 ALA A C 1
ATOM 847 O O . ALA A 1 104 ? 9.918 8.008 -9.929 1.00 91.56 104 ALA A O 1
ATOM 848 N N . GLN A 1 105 ? 9.820 7.170 -7.851 1.00 91.19 105 GLN A N 1
ATOM 849 C CA . GLN A 1 105 ? 11.245 6.849 -7.769 1.00 91.19 105 GLN A CA 1
ATOM 850 C C . GLN A 1 105 ? 11.629 5.696 -8.703 1.00 91.19 105 GLN A C 1
ATOM 852 O O . GLN A 1 105 ? 12.729 5.696 -9.254 1.00 91.19 105 GLN A O 1
ATOM 857 N N . ARG A 1 106 ? 10.749 4.703 -8.861 1.00 88.69 106 ARG A N 1
ATOM 858 C CA . ARG A 1 106 ? 11.029 3.498 -9.648 1.00 88.69 106 ARG A CA 1
ATOM 859 C C . ARG A 1 106 ? 10.633 3.629 -11.118 1.00 88.69 106 ARG A C 1
ATOM 861 O O . ARG A 1 106 ? 11.356 3.135 -11.979 1.00 88.69 106 ARG A O 1
ATOM 868 N N . TRP A 1 107 ? 9.532 4.321 -11.399 1.00 91.69 107 TRP A N 1
ATOM 869 C CA . TRP A 1 107 ? 9.019 4.598 -12.742 1.00 91.69 107 TRP A CA 1
ATOM 870 C C . TRP A 1 107 ? 8.784 6.103 -12.926 1.00 91.69 107 TRP A C 1
ATOM 872 O O . TRP A 1 107 ? 7.646 6.575 -12.862 1.00 91.69 107 TRP A O 1
ATOM 882 N N . PRO A 1 108 ? 9.854 6.886 -13.141 1.00 87.50 108 PRO A N 1
ATOM 883 C CA . PRO A 1 108 ? 9.724 8.323 -13.338 1.00 87.50 108 PRO A CA 1
ATOM 884 C C . PRO A 1 108 ? 8.936 8.629 -14.620 1.00 87.50 108 PRO A C 1
ATOM 886 O O . PRO A 1 108 ? 9.255 8.117 -15.690 1.00 87.50 108 PRO A O 1
ATOM 889 N N . GLY A 1 109 ? 7.920 9.489 -14.510 1.00 80.69 109 GLY A N 1
ATOM 890 C CA . GLY A 1 109 ? 7.123 9.964 -15.651 1.00 80.69 109 GLY A CA 1
ATOM 891 C C . GLY A 1 109 ? 6.023 9.013 -16.129 1.00 80.69 109 GLY A C 1
ATOM 892 O O . GLY A 1 109 ? 5.402 9.286 -17.151 1.00 80.69 109 GLY A O 1
ATOM 893 N N . ALA A 1 110 ? 5.772 7.916 -15.417 1.00 82.31 110 ALA A N 1
ATOM 894 C CA . ALA A 1 110 ? 4.672 7.023 -15.742 1.00 82.31 110 ALA A CA 1
ATOM 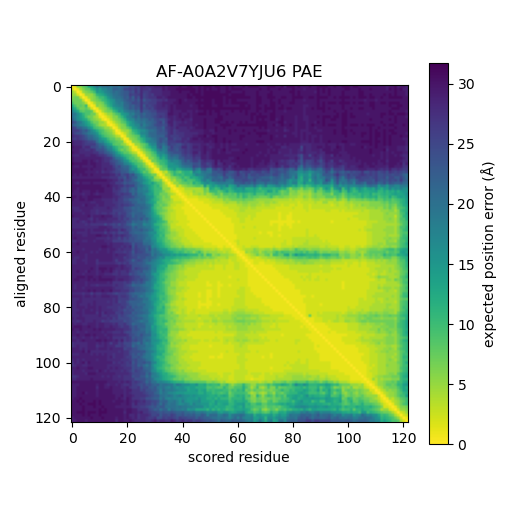895 C C . ALA A 1 110 ? 3.333 7.568 -15.207 1.00 82.31 110 ALA A C 1
ATOM 897 O O . ALA A 1 110 ? 3.272 8.118 -14.106 1.00 82.31 110 ALA A O 1
ATOM 898 N N . GLU A 1 111 ? 2.262 7.427 -15.991 1.00 78.25 111 GLU A N 1
ATOM 899 C CA . GLU A 1 111 ? 0.946 7.967 -15.633 1.00 78.25 111 GLU A CA 1
ATOM 900 C C . GLU A 1 111 ? 0.249 7.138 -14.534 1.00 78.25 111 GLU A C 1
ATOM 902 O O . GLU A 1 111 ? 0.391 5.909 -14.488 1.00 78.25 111 GLU A O 1
ATOM 907 N N . PRO A 1 112 ? -0.510 7.780 -13.627 1.00 73.50 112 PRO A N 1
ATOM 908 C CA . PRO A 1 112 ? -1.398 7.075 -12.709 1.00 73.50 112 PRO A CA 1
ATOM 909 C C . PRO A 1 112 ? -2.450 6.273 -13.487 1.00 73.50 112 PRO A C 1
ATOM 911 O O . PRO A 1 112 ? -3.096 6.826 -14.371 1.00 73.50 112 PRO A O 1
ATOM 914 N N . LEU A 1 113 ? -2.642 4.996 -13.155 1.00 71.75 113 LEU A N 1
ATOM 915 C CA . LEU A 1 113 ? -3.768 4.215 -13.665 1.00 71.75 113 LEU A CA 1
ATOM 916 C C . LEU A 1 113 ? -5.054 4.626 -12.964 1.00 71.75 113 LEU A C 1
ATOM 918 O O . LEU A 1 113 ? -5.057 4.971 -11.773 1.00 71.75 113 LEU A O 1
ATOM 922 N N . ASP A 1 114 ? -6.156 4.503 -13.694 1.00 72.94 114 ASP A N 1
ATOM 923 C CA . ASP A 1 114 ? -7.470 4.666 -13.113 1.00 72.94 114 ASP A CA 1
ATOM 924 C C . ASP A 1 114 ? -7.776 3.487 -12.173 1.00 72.94 114 ASP A C 1
ATOM 926 O O . ASP A 1 114 ? -7.418 2.336 -12.439 1.00 72.94 114 ASP A O 1
ATOM 930 N N . PRO A 1 115 ? -8.467 3.728 -11.045 1.00 63.62 115 PRO A N 1
ATOM 931 C CA . PRO A 1 115 ? -8.743 2.693 -10.048 1.00 63.62 115 PRO A CA 1
ATOM 932 C C . PRO A 1 115 ? -9.576 1.514 -10.586 1.00 63.62 115 PRO A C 1
ATOM 934 O O . PRO A 1 115 ? -9.556 0.445 -9.978 1.00 63.62 115 PRO A O 1
ATOM 937 N N . GLY A 1 116 ? -10.272 1.682 -11.718 1.00 64.00 116 GLY A N 1
ATOM 938 C CA . GLY A 1 116 ? -11.010 0.612 -12.401 1.00 64.00 116 G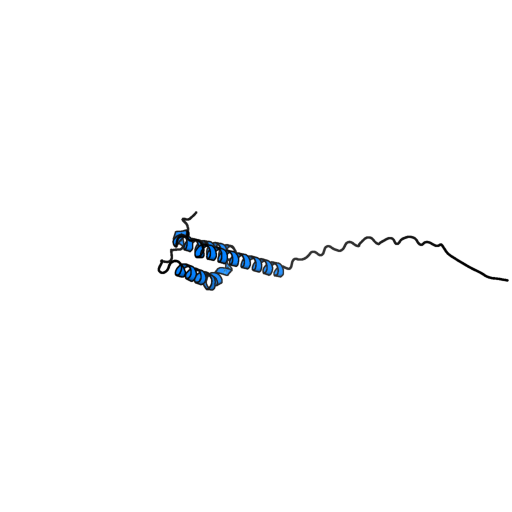LY A CA 1
ATOM 939 C C . GLY A 1 116 ? -10.126 -0.375 -13.175 1.00 64.00 116 GLY A C 1
ATOM 940 O O . GLY A 1 116 ? -10.531 -1.514 -13.396 1.00 64.00 116 GLY A O 1
ATOM 941 N N . ASP A 1 117 ? -8.890 -0.004 -13.521 1.00 68.38 117 ASP A N 1
ATOM 942 C CA . ASP A 1 117 ? -8.011 -0.830 -14.366 1.00 68.38 117 ASP A CA 1
ATOM 943 C C . ASP A 1 117 ? -7.411 -2.040 -13.636 1.00 68.38 117 ASP A C 1
ATOM 945 O O . ASP A 1 117 ? -6.828 -2.939 -14.260 1.00 68.38 117 ASP A O 1
ATOM 949 N N . CYS A 1 118 ? -7.548 -2.058 -12.309 1.00 66.00 118 CYS A N 1
ATOM 950 C CA . CYS A 1 118 ? -7.028 -3.089 -11.419 1.00 66.00 118 CYS A CA 1
ATOM 951 C C . CYS A 1 118 ? -8.050 -4.175 -11.059 1.00 66.00 118 CYS A C 1
ATOM 953 O O . CYS A 1 118 ? -7.667 -5.177 -10.459 1.00 66.00 118 CYS A O 1
ATOM 955 N N . GLU A 1 119 ? -9.325 -4.030 -11.441 1.00 59.62 119 GLU A N 1
ATOM 956 C CA . GLU A 1 119 ? -10.351 -5.062 -11.202 1.00 59.62 119 GLU A CA 1
ATOM 957 C C . GLU A 1 119 ? -10.188 -6.304 -12.100 1.00 59.62 119 GLU A C 1
ATOM 959 O O . GLU A 1 119 ? -10.789 -7.340 -11.834 1.00 59.62 119 GLU A O 1
ATOM 964 N N . LEU A 1 120 ? -9.330 -6.229 -13.123 1.00 50.78 120 LEU A N 1
ATOM 965 C CA . LEU A 1 120 ? -9.081 -7.293 -14.106 1.00 50.78 120 LEU A CA 1
ATOM 966 C C . LEU A 1 120 ? -7.977 -8.289 -13.704 1.00 50.78 120 LEU A C 1
ATOM 968 O O . LEU A 1 120 ? -7.599 -9.137 -14.510 1.00 50.78 120 LEU A O 1
ATOM 972 N N . ILE A 1 121 ? -7.436 -8.184 -12.488 1.00 50.91 121 ILE A N 1
ATOM 973 C CA . ILE A 1 121 ? -6.456 -9.133 -11.939 1.00 50.91 121 ILE A CA 1
ATOM 974 C C . ILE A 1 121 ? -7.155 -9.979 -10.865 1.00 50.91 121 ILE A C 1
ATOM 976 O O . ILE A 1 121 ? -6.868 -9.853 -9.678 1.00 50.91 121 ILE A O 1
ATOM 980 N N . ASN A 1 122 ? -8.138 -10.781 -11.270 1.00 38.19 122 ASN A N 1
ATOM 981 C CA . ASN A 1 122 ? -8.692 -11.892 -10.489 1.00 38.19 122 ASN A CA 1
ATOM 982 C C . ASN A 1 122 ? -9.142 -13.002 -11.434 1.00 38.19 122 ASN A C 1
ATOM 984 O O . ASN A 1 122 ? -9.861 -12.678 -12.405 1.00 38.19 122 ASN A O 1
#

Nearest PDB structures (foldseek):
  5gtm-assembly1_A  TM=5.177E-01  e=7.175E+00  Homo sapiens
  7bxx-assembly2_B  TM=3.336E-01  e=4.106E+00  Clostridium tetani E88
  2mey-assembly1_A  TM=3.151E-01  e=4.854E+00  Blomia tropicalis

Solvent-accessible surface area (backbone atoms only — not comparable to full-atom values): 7860 Å² total; per-residue (Å²): 141,80,90,82,89,83,89,89,82,87,79,80,81,81,84,82,77,78,76,80,72,84,71,77,78,73,78,74,74,72,56,66,66,63,52,48,58,52,51,50,54,52,48,54,52,49,44,50,49,50,53,52,52,51,47,47,51,60,75,69,44,88,83,65,47,74,68,56,44,51,34,50,52,52,51,46,50,52,56,43,36,76,74,38,60,86,44,49,67,56,37,62,74,53,51,47,63,49,51,53,50,55,48,44,72,75,45,69,91,64,79,86,77,61,85,74,74,48,72,76,78,120

Secondary structure (DSSP, 8-state):
----------PPPPP-PPPPP----------HHHHHHHHHHHHHHHHHHHHHHHHHHHHH-SS--HHHHHHHHHHHHHHHHHH-GGGH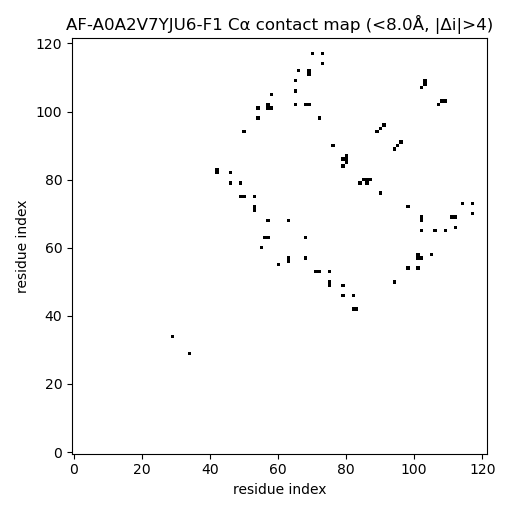HHIIIIIHHHHHHHHHHHSTTPPPPPGGGGTT--

Mean predicted aligned error: 14.99 Å

pLDDT: mean 76.33, std 18.92, range [37.34, 96.06]

Radius of gyration: 34.32 Å; Cα contacts (8 Å, |Δi|>4): 47; chains: 1; bounding box: 31×51×117 Å